Protein AF-A0A3P1UZC9-F1 (afdb_monomer)

Foldseek 3Di:
DVVVVVVVVVVVVVVVVVVVVVVVLCVQLCVDPVVVVVVVVVLVVVLVVLCCCCPVVVVDDPVVSVVVNVVSVVVVVVVVVVVVVSNVVSVVVVVVVVVVVVVVVVVVVVVVVVVVVVVVVVVD

Mean predicted aligned error: 12.52 Å

Solvent-accessible surface area (backbone atoms only — not comparable to full-atom values): 6771 Å² total; per-residue (Å²): 112,68,69,62,50,52,55,51,50,56,50,50,51,52,52,50,53,49,50,51,49,50,49,53,51,35,64,69,66,51,79,75,48,63,64,59,53,52,54,51,53,51,53,52,50,54,52,49,51,50,49,45,42,23,66,75,64,55,78,34,56,69,70,57,39,50,52,51,51,52,52,53,50,52,51,50,50,54,53,51,50,59,56,47,50,56,44,51,52,50,53,49,53,52,50,53,53,50,51,53,52,51,54,53,49,52,53,52,50,55,50,49,54,50,53,52,54,55,53,53,64,71,73,111

Organism: NCBI:txid285729

Radius of gyration: 28.27 Å; Cα contacts (8 Å, |Δi|>4): 27; chains: 1; bounding box: 60×33×86 Å

Structure (mmCIF, N/CA/C/O backbone):
data_AF-A0A3P1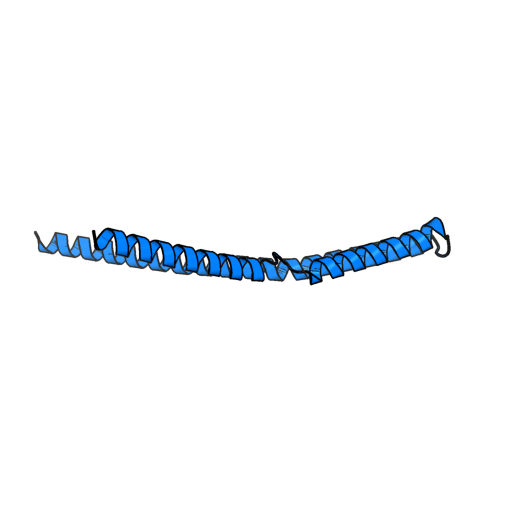UZC9-F1
#
_entry.id   AF-A0A3P1UZC9-F1
#
loop_
_atom_site.group_PDB
_atom_site.id
_atom_site.type_symbol
_atom_site.label_atom_id
_atom_site.label_alt_id
_atom_site.label_comp_id
_atom_site.label_asym_id
_atom_site.label_entity_id
_atom_site.label_seq_id
_atom_site.pdbx_PDB_ins_code
_atom_site.Cartn_x
_atom_site.Cartn_y
_atom_site.Cartn_z
_atom_site.occupancy
_atom_site.B_iso_or_equiv
_atom_site.auth_seq_id
_atom_site.auth_comp_id
_atom_site.auth_asym_id
_atom_site.auth_atom_id
_atom_site.pdbx_PDB_model_num
ATOM 1 N N . MET A 1 1 ? -34.807 -23.809 23.008 1.00 55.25 1 MET A N 1
ATOM 2 C CA . MET A 1 1 ? -34.599 -24.038 21.557 1.00 55.25 1 MET A CA 1
ATOM 3 C C . MET A 1 1 ? -34.616 -22.719 20.780 1.00 55.25 1 MET A C 1
ATOM 5 O O . MET A 1 1 ? -33.663 -22.470 20.061 1.00 55.25 1 MET A O 1
ATOM 9 N N . LEU A 1 2 ? -35.595 -21.833 21.018 1.00 59.75 2 LEU A N 1
ATOM 10 C CA . LEU A 1 2 ? -35.690 -20.482 20.427 1.00 59.75 2 LEU A CA 1
ATOM 11 C C . LEU A 1 2 ? -34.424 -19.614 20.591 1.00 59.75 2 LEU A C 1
ATOM 13 O O . LEU A 1 2 ? -33.897 -19.114 19.607 1.00 59.75 2 LEU A O 1
ATOM 17 N N . MET A 1 3 ? -33.858 -19.546 21.799 1.00 66.56 3 MET A N 1
ATOM 18 C CA . MET A 1 3 ? -32.664 -18.733 22.090 1.00 66.56 3 MET A CA 1
ATOM 19 C C . MET A 1 3 ? -31.399 -19.187 21.334 1.00 66.56 3 MET A C 1
ATOM 21 O O . MET A 1 3 ? -30.563 -18.368 20.975 1.00 66.56 3 MET A O 1
ATOM 25 N N . LYS A 1 4 ? -31.265 -20.492 21.037 1.00 68.88 4 LYS A N 1
ATOM 26 C CA . LYS A 1 4 ? -30.153 -21.013 20.219 1.00 68.88 4 LYS A CA 1
ATOM 27 C C . LYS A 1 4 ? -30.307 -20.646 18.746 1.00 68.88 4 LYS A C 1
ATOM 29 O O . LYS A 1 4 ? -29.296 -20.484 18.078 1.00 68.88 4 LYS A O 1
ATOM 34 N N . ASN A 1 5 ? -31.540 -20.546 18.253 1.00 75.56 5 ASN A N 1
ATOM 35 C CA . ASN A 1 5 ? -31.801 -20.174 16.866 1.00 75.56 5 ASN A CA 1
ATOM 36 C C . ASN A 1 5 ? -31.572 -18.675 16.653 1.00 75.56 5 ASN A C 1
ATOM 38 O O . ASN A 1 5 ? -30.879 -18.329 15.708 1.00 75.56 5 ASN A O 1
ATOM 42 N N . GLN A 1 6 ? -32.026 -17.825 17.582 1.00 75.44 6 GLN A N 1
ATOM 43 C CA . GLN A 1 6 ? -31.761 -16.380 17.544 1.00 75.44 6 GLN A CA 1
ATOM 44 C C . GLN A 1 6 ? -30.261 -16.068 17.585 1.00 75.44 6 GLN A C 1
ATOM 46 O O . GLN A 1 6 ? -29.767 -15.306 16.765 1.00 75.44 6 GLN A O 1
ATOM 51 N N . LEU A 1 7 ? -29.506 -16.741 18.460 1.00 75.25 7 LEU A N 1
ATOM 52 C CA . LEU A 1 7 ? -28.053 -16.562 18.538 1.00 75.25 7 LEU A CA 1
ATOM 53 C C . LEU A 1 7 ? -27.333 -16.998 17.248 1.00 75.25 7 LEU A C 1
ATOM 55 O O . LEU A 1 7 ? -26.286 -16.466 16.893 1.00 75.25 7 LEU A O 1
ATOM 59 N N . LYS A 1 8 ? -27.883 -17.997 16.550 1.00 77.06 8 LYS A N 1
ATOM 60 C CA . LYS A 1 8 ? -27.339 -18.492 15.281 1.00 77.06 8 LYS A CA 1
ATOM 61 C C . LYS A 1 8 ? -27.631 -17.533 14.129 1.00 77.06 8 LYS A C 1
ATOM 63 O O . LYS A 1 8 ? -26.818 -17.433 13.219 1.00 77.06 8 LYS A O 1
ATOM 68 N N . GLU A 1 9 ? -28.779 -16.869 14.182 1.00 81.88 9 GLU A N 1
ATOM 69 C CA . GLU A 1 9 ? -29.220 -15.863 13.218 1.00 81.88 9 GLU A CA 1
ATOM 70 C C . GLU A 1 9 ? -28.390 -14.580 13.364 1.00 81.88 9 GLU A C 1
ATOM 72 O O . GLU A 1 9 ? -27.744 -14.177 12.402 1.00 81.88 9 GLU A O 1
ATOM 77 N N . GLU A 1 10 ? -28.237 -14.065 14.591 1.00 70.50 10 GLU A N 1
ATOM 78 C CA . GLU A 1 10 ? -27.343 -12.935 14.898 1.00 70.50 10 GLU A CA 1
ATOM 79 C C . GLU A 1 10 ? -25.885 -13.213 14.500 1.00 70.50 10 GLU A C 1
ATOM 81 O O . GLU A 1 10 ? -25.197 -12.343 13.966 1.00 70.50 10 GLU A O 1
ATOM 86 N N . LEU A 1 11 ? -25.398 -14.441 14.720 1.00 76.19 11 LEU A N 1
ATOM 87 C CA . LEU A 1 11 ? -24.053 -14.834 14.301 1.00 76.19 11 LEU A CA 1
ATOM 88 C C . LEU A 1 11 ? -23.905 -14.827 12.773 1.00 76.19 11 LEU A C 1
ATOM 90 O 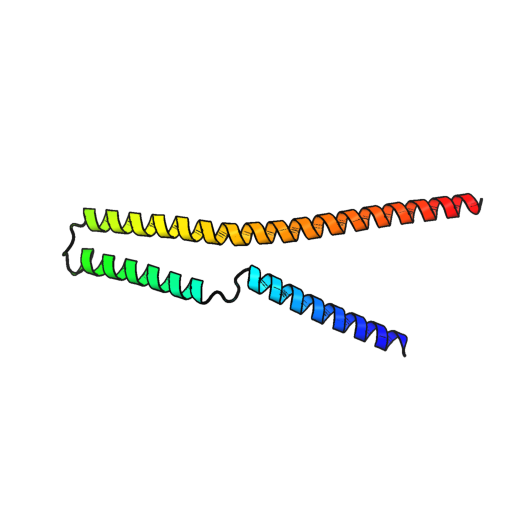O . LEU A 1 11 ? -22.858 -14.435 12.261 1.00 76.19 11 LEU A O 1
ATOM 94 N N . ASN A 1 12 ? -24.932 -15.266 12.045 1.00 82.31 12 ASN A N 1
ATOM 95 C CA . ASN A 1 12 ? -24.919 -15.283 10.585 1.00 82.31 12 ASN A CA 1
ATOM 96 C C . ASN A 1 12 ? -24.958 -13.865 10.007 1.00 82.31 12 ASN A C 1
ATOM 98 O O . ASN A 1 12 ? -24.208 -13.572 9.075 1.00 82.31 12 ASN A O 1
ATOM 102 N N . ASP A 1 13 ? -25.771 -12.987 10.589 1.00 80.38 13 ASP A N 1
ATOM 103 C CA . ASP A 1 13 ? -25.838 -11.578 10.203 1.00 80.38 13 ASP A CA 1
ATOM 104 C C . ASP A 1 13 ? -24.499 -10.878 10.455 1.00 80.38 13 ASP A C 1
ATOM 106 O O . ASP A 1 13 ? -23.979 -10.199 9.571 1.00 80.38 13 ASP A O 1
ATOM 110 N N . PHE A 1 14 ? -23.856 -11.151 11.594 1.00 73.44 14 PHE A N 1
ATOM 111 C CA . PHE A 1 14 ? -22.527 -10.622 11.899 1.00 73.44 14 PHE A CA 1
ATOM 112 C C . PHE A 1 14 ? -21.448 -11.120 10.925 1.00 73.44 14 PHE A C 1
ATOM 114 O O . PHE A 1 14 ? -20.563 -10.366 10.517 1.00 73.44 14 PHE A O 1
ATOM 121 N N . LEU A 1 15 ? -21.496 -12.398 10.534 1.00 74.25 15 LEU A N 1
ATOM 122 C CA . LEU A 1 15 ? -20.571 -12.955 9.544 1.00 74.25 15 LEU A CA 1
ATOM 123 C C . LEU A 1 15 ? -20.770 -12.324 8.164 1.00 74.25 15 LEU A C 1
ATOM 125 O O . LEU A 1 15 ? -19.787 -12.048 7.477 1.00 74.25 15 LEU A O 1
ATOM 129 N N . LYS A 1 16 ? -22.019 -12.056 7.780 1.00 80.31 16 LYS A N 1
ATOM 130 C CA . LYS A 1 16 ? -22.360 -11.410 6.514 1.00 80.31 16 LYS A CA 1
ATOM 131 C C . LYS A 1 16 ? -21.880 -9.960 6.478 1.00 80.31 16 LYS A C 1
ATOM 133 O O . LYS A 1 16 ? -21.190 -9.570 5.542 1.00 80.31 16 LYS A O 1
ATOM 138 N N . GLU A 1 17 ? -22.139 -9.206 7.541 1.00 71.75 17 GLU A N 1
ATOM 139 C CA . GLU A 1 17 ? -21.693 -7.819 7.687 1.00 71.75 17 GLU A CA 1
ATOM 140 C C . GLU A 1 17 ? -20.156 -7.723 7.709 1.00 71.75 17 GLU A C 1
ATOM 142 O O . GLU A 1 17 ? -19.557 -6.828 7.110 1.00 71.75 17 GLU A O 1
ATOM 147 N N . LYS A 1 18 ? -19.481 -8.706 8.319 1.00 73.00 18 LYS A N 1
ATOM 148 C CA . LYS A 1 18 ? -18.018 -8.828 8.284 1.00 73.00 18 LYS A CA 1
ATOM 149 C C . LYS A 1 18 ? -17.485 -9.104 6.877 1.00 73.00 18 LYS A C 1
ATOM 151 O O . LYS A 1 18 ? -16.449 -8.546 6.514 1.00 73.00 18 LYS A O 1
ATOM 156 N N . GLU A 1 19 ? -18.133 -9.970 6.102 1.00 72.12 19 GLU A N 1
ATOM 157 C CA . GLU A 1 19 ? -17.714 -10.270 4.728 1.00 72.12 19 GLU A CA 1
ATOM 158 C C . GLU A 1 19 ? -17.924 -9.051 3.816 1.00 72.12 19 GLU A C 1
ATOM 160 O O . GLU A 1 19 ? -17.032 -8.710 3.042 1.00 72.12 19 GLU A O 1
ATOM 165 N N . GLU A 1 20 ? -19.031 -8.322 3.983 1.00 74.50 20 GLU A N 1
ATOM 166 C CA . GLU A 1 20 ? -19.300 -7.062 3.278 1.00 74.50 20 GLU A CA 1
ATOM 167 C C . GLU A 1 20 ? -18.265 -5.987 3.635 1.00 74.50 20 GLU A C 1
ATOM 169 O O . GLU A 1 20 ? -17.673 -5.367 2.746 1.00 74.50 20 GLU A O 1
ATOM 174 N N . LEU A 1 21 ? -17.952 -5.821 4.925 1.00 66.50 21 LEU A N 1
ATOM 175 C CA . LEU A 1 21 ? -16.875 -4.940 5.379 1.00 66.50 21 LEU A CA 1
ATOM 176 C C . LEU A 1 21 ? -15.530 -5.357 4.787 1.00 66.50 21 LEU A C 1
ATOM 178 O O . LEU A 1 21 ? -14.782 -4.508 4.311 1.00 66.50 21 LEU A O 1
ATOM 182 N N . ARG A 1 22 ? -15.215 -6.654 4.757 1.00 67.69 22 ARG A N 1
ATOM 183 C CA . ARG A 1 22 ? -13.986 -7.174 4.149 1.00 67.69 22 ARG A CA 1
ATOM 184 C C . ARG A 1 22 ? -13.933 -6.906 2.648 1.00 67.69 22 ARG A C 1
ATOM 186 O O . ARG A 1 22 ? -12.859 -6.593 2.140 1.00 67.69 22 ARG A O 1
ATOM 193 N N . GLU A 1 23 ? -15.048 -7.012 1.937 1.00 69.25 23 GLU A N 1
ATOM 194 C CA . GLU A 1 23 ? -15.115 -6.753 0.500 1.00 69.25 23 GLU A CA 1
ATOM 195 C C . GLU A 1 23 ? -14.965 -5.258 0.193 1.00 69.25 23 GLU A C 1
ATOM 197 O O . GLU A 1 23 ? -14.212 -4.886 -0.707 1.00 69.25 23 GLU A O 1
ATOM 202 N N . VAL A 1 24 ? -15.601 -4.387 0.980 1.00 66.56 24 VAL A N 1
ATOM 203 C CA . VAL A 1 24 ? -15.427 -2.928 0.901 1.00 66.56 24 VAL A CA 1
ATOM 204 C C . VAL A 1 24 ? -13.980 -2.546 1.222 1.00 66.56 24 VAL A C 1
ATOM 206 O O . VAL A 1 24 ? -13.348 -1.820 0.454 1.00 66.56 24 VAL A O 1
ATOM 209 N N . ILE A 1 25 ? -13.403 -3.112 2.285 1.00 61.94 25 ILE A N 1
ATOM 210 C CA . ILE A 1 25 ? -11.992 -2.932 2.654 1.00 61.94 25 ILE A CA 1
ATOM 211 C C . ILE A 1 25 ? -11.064 -3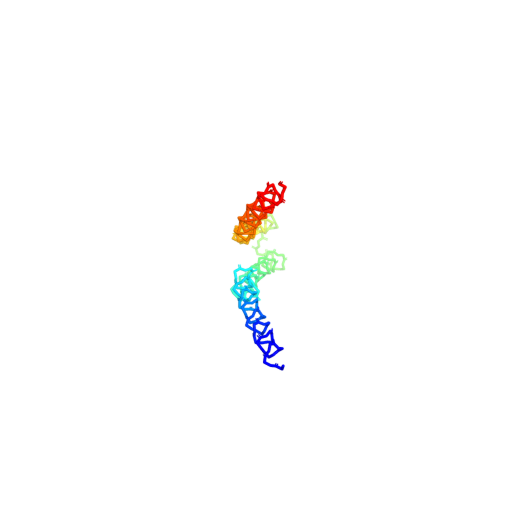.468 1.559 1.00 61.94 25 ILE A C 1
ATOM 213 O O . ILE A 1 25 ? -10.070 -2.829 1.231 1.00 61.94 25 ILE A O 1
ATOM 217 N N . GLY A 1 26 ? -11.393 -4.599 0.938 1.00 60.34 26 GLY A N 1
ATOM 218 C CA . GLY A 1 26 ? -10.637 -5.192 -0.165 1.00 60.34 26 GLY A CA 1
ATOM 219 C C . GLY A 1 26 ? -10.718 -4.384 -1.463 1.00 60.34 26 GLY A C 1
ATOM 220 O O . GLY A 1 26 ? -9.730 -4.306 -2.198 1.00 60.34 26 GLY A O 1
ATOM 221 N N . LYS A 1 27 ? -11.859 -3.739 -1.736 1.00 63.12 27 LYS A N 1
ATOM 222 C CA . LYS A 1 27 ? -12.049 -2.810 -2.862 1.00 63.12 27 LYS A CA 1
ATOM 223 C C . LYS A 1 27 ? -11.246 -1.528 -2.666 1.00 63.12 27 LYS A C 1
ATOM 225 O O . LYS A 1 27 ? -10.613 -1.070 -3.614 1.00 63.12 27 LYS A O 1
ATOM 230 N N . ILE A 1 28 ? -11.200 -0.995 -1.445 1.00 61.50 28 ILE A N 1
ATOM 231 C CA . ILE A 1 28 ? -10.413 0.206 -1.133 1.00 61.50 28 ILE A CA 1
ATOM 232 C C . ILE A 1 28 ? -8.910 -0.126 -1.020 1.00 61.50 28 ILE A C 1
ATOM 234 O O . ILE A 1 28 ? -8.067 0.658 -1.451 1.00 61.50 28 ILE A O 1
ATOM 238 N N . GLY A 1 29 ? -8.568 -1.327 -0.542 1.00 55.66 29 GLY A N 1
ATOM 239 C CA . GLY A 1 29 ? -7.206 -1.868 -0.458 1.00 55.66 29 GLY A CA 1
ATOM 240 C C . GLY A 1 29 ? -6.632 -2.419 -1.772 1.00 55.66 29 GLY A C 1
ATOM 241 O O . GLY A 1 29 ? -5.473 -2.822 -1.804 1.00 55.66 29 GLY A O 1
ATOM 242 N N . GLY A 1 30 ? -7.399 -2.425 -2.870 1.00 58.94 30 GLY A N 1
ATOM 243 C CA . GLY A 1 30 ? -6.871 -2.661 -4.219 1.00 58.94 30 GLY A CA 1
ATOM 244 C C . GLY A 1 30 ? -6.817 -4.116 -4.709 1.00 58.94 30 GLY A C 1
ATOM 245 O O . GLY A 1 30 ? -6.086 -4.393 -5.660 1.00 58.94 30 GLY A O 1
ATOM 246 N N . ASN A 1 31 ? -7.604 -5.043 -4.147 1.00 53.06 31 ASN A N 1
ATOM 247 C CA . ASN A 1 31 ? -7.523 -6.481 -4.473 1.00 53.06 31 ASN A CA 1
ATOM 248 C C . ASN A 1 31 ? -7.987 -6.873 -5.902 1.00 53.06 31 ASN A C 1
ATOM 250 O O . ASN A 1 31 ? -7.908 -8.035 -6.287 1.00 53.06 31 ASN A O 1
ATOM 254 N N . ASN A 1 32 ? -8.448 -5.940 -6.739 1.00 54.34 32 ASN A N 1
ATOM 255 C CA . ASN A 1 32 ? -8.702 -6.236 -8.156 1.00 54.34 32 ASN A CA 1
ATOM 256 C C . ASN A 1 32 ? -8.558 -5.009 -9.060 1.00 54.34 32 ASN A C 1
ATOM 258 O O . ASN A 1 32 ? -9.401 -4.737 -9.918 1.00 54.34 32 ASN A O 1
ATOM 262 N N . ASN A 1 33 ? -7.494 -4.226 -8.874 1.00 62.59 33 ASN A N 1
ATOM 263 C CA . ASN A 1 33 ? -7.272 -3.111 -9.779 1.00 62.59 33 ASN A CA 1
ATOM 264 C C . ASN A 1 33 ? -6.677 -3.602 -11.112 1.00 62.59 33 ASN A C 1
ATOM 266 O O . ASN A 1 33 ? -5.467 -3.567 -11.336 1.00 62.59 33 ASN A O 1
ATOM 270 N N . SER A 1 34 ? -7.543 -4.052 -12.022 1.00 62.50 34 SER A N 1
ATOM 271 C CA . SER A 1 34 ? -7.166 -4.385 -13.402 1.00 62.50 34 SER A CA 1
ATOM 272 C C . SER A 1 34 ? -6.473 -3.214 -14.115 1.00 62.50 34 SER A C 1
ATOM 274 O O . SER A 1 34 ? -5.617 -3.441 -14.969 1.00 62.50 34 SER A O 1
ATOM 276 N N . GLN A 1 35 ? -6.739 -1.965 -13.705 1.00 66.44 35 GLN A N 1
ATOM 277 C CA . GLN A 1 35 ? -6.016 -0.795 -14.212 1.00 66.44 35 GLN A CA 1
ATOM 278 C C . GLN A 1 35 ? -4.559 -0.779 -13.732 1.00 66.44 35 GLN A C 1
ATOM 280 O O . GLN A 1 35 ? -3.668 -0.441 -14.503 1.00 66.44 35 GLN A O 1
ATOM 285 N N . ALA A 1 36 ? -4.276 -1.208 -12.496 1.00 72.88 36 ALA A N 1
A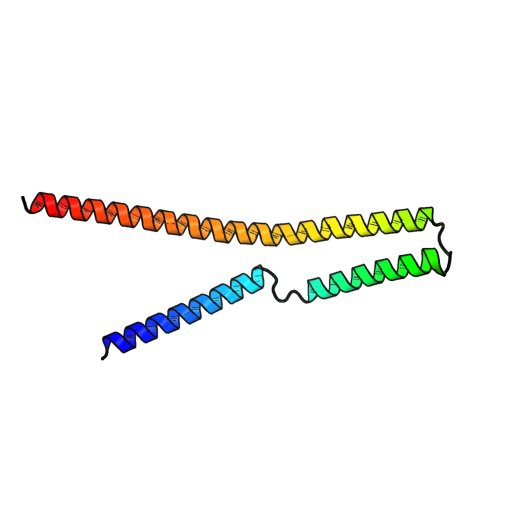TOM 286 C CA . ALA A 1 36 ? -2.903 -1.325 -12.003 1.00 72.88 36 ALA A CA 1
ATOM 287 C C . ALA A 1 36 ? -2.105 -2.385 -12.780 1.00 72.88 36 ALA A C 1
ATOM 289 O O . ALA A 1 36 ? -0.937 -2.155 -13.102 1.00 72.88 36 ALA A O 1
ATOM 290 N N . LYS A 1 37 ? -2.740 -3.511 -13.144 1.00 76.19 37 LYS A N 1
ATOM 291 C CA . LYS A 1 37 ? -2.134 -4.516 -14.036 1.00 76.19 37 LYS A CA 1
ATOM 292 C C . LYS A 1 37 ? -1.864 -3.942 -15.430 1.00 76.19 37 LYS A C 1
ATOM 294 O O . LYS A 1 37 ? -0.731 -4.032 -15.887 1.00 76.19 37 LYS A O 1
ATOM 299 N N . LEU A 1 38 ? -2.848 -3.286 -16.054 1.00 80.94 38 LEU A N 1
ATOM 300 C CA . LEU A 1 38 ? -2.692 -2.633 -17.364 1.00 80.94 38 LEU A CA 1
ATOM 301 C C . LEU A 1 38 ? -1.545 -1.615 -17.379 1.00 80.94 38 LEU A C 1
ATOM 303 O O . LEU A 1 38 ? -0.689 -1.661 -18.259 1.00 80.94 38 LEU A O 1
ATOM 307 N N . ILE A 1 39 ? -1.489 -0.734 -16.379 1.00 81.75 39 ILE A N 1
ATOM 308 C CA . ILE A 1 39 ? -0.444 0.291 -16.267 1.00 81.75 39 ILE A CA 1
ATOM 309 C C . ILE A 1 39 ? 0.926 -0.361 -16.057 1.00 81.75 39 ILE A C 1
ATOM 311 O O . ILE A 1 39 ? 1.907 0.047 -16.675 1.00 81.75 39 ILE A O 1
ATOM 315 N N . THR A 1 40 ? 1.001 -1.417 -15.242 1.00 83.25 40 THR A N 1
ATOM 316 C CA . THR A 1 40 ? 2.251 -2.160 -15.034 1.00 83.25 40 THR A CA 1
ATOM 317 C C . THR A 1 40 ? 2.741 -2.793 -16.335 1.00 83.25 40 THR A C 1
ATOM 319 O O . THR A 1 40 ? 3.915 -2.637 -16.673 1.00 83.25 40 THR A O 1
ATOM 322 N N . THR A 1 41 ? 1.855 -3.446 -17.091 1.00 86.38 41 THR A N 1
ATOM 323 C CA . THR A 1 41 ? 2.180 -4.037 -18.396 1.00 86.38 41 THR A CA 1
ATOM 324 C C . THR A 1 41 ? 2.638 -2.976 -19.396 1.00 86.38 41 THR A C 1
ATOM 326 O O . THR A 1 41 ? 3.628 -3.190 -20.092 1.00 86.38 41 THR A O 1
ATOM 329 N N . LEU A 1 42 ? 1.986 -1.810 -19.424 1.00 88.56 42 LEU A N 1
ATOM 330 C CA . LEU A 1 42 ? 2.367 -0.696 -20.292 1.00 88.56 42 LEU A CA 1
ATOM 331 C C . LEU A 1 42 ? 3.782 -0.182 -19.979 1.00 88.56 42 LEU A C 1
ATOM 333 O O . LEU A 1 42 ? 4.598 -0.039 -20.887 1.00 88.56 42 LEU A O 1
ATOM 337 N N . PHE A 1 43 ? 4.111 0.021 -18.698 1.00 86.88 43 PHE A N 1
ATOM 338 C CA . PHE A 1 43 ? 5.460 0.420 -18.282 1.00 86.88 43 PHE A CA 1
ATOM 339 C C . PHE A 1 43 ? 6.522 -0.604 -18.685 1.00 86.88 43 PHE A C 1
ATOM 341 O O . PHE A 1 43 ? 7.590 -0.224 -19.159 1.00 86.88 43 PHE A O 1
ATOM 348 N N . VAL A 1 44 ? 6.241 -1.897 -18.498 1.00 88.44 44 VAL A N 1
ATOM 349 C CA . VAL A 1 44 ? 7.161 -2.969 -18.908 1.00 88.44 44 VAL A CA 1
ATOM 350 C C . VAL A 1 44 ? 7.365 -2.953 -20.423 1.00 88.44 44 VAL A C 1
ATOM 352 O O . VAL A 1 44 ? 8.503 -3.045 -20.877 1.00 88.44 44 VAL A O 1
ATOM 355 N N . GLY A 1 45 ? 6.294 -2.758 -21.198 1.00 91.94 45 GLY A N 1
ATOM 356 C CA . GLY A 1 45 ? 6.362 -2.621 -22.653 1.00 91.94 45 GLY A CA 1
ATOM 357 C C . GLY A 1 45 ? 7.243 -1.452 -23.097 1.00 91.94 45 GLY A C 1
ATOM 358 O O . GLY A 1 45 ? 8.132 -1.641 -23.921 1.00 91.94 45 GLY A O 1
ATOM 359 N N . ILE A 1 46 ? 7.062 -0.265 -22.508 1.00 89.50 46 ILE A N 1
ATOM 360 C CA . ILE A 1 46 ? 7.871 0.926 -22.825 1.00 89.50 46 ILE A CA 1
ATOM 361 C C . ILE A 1 46 ? 9.355 0.685 -22.525 1.00 89.50 46 ILE A C 1
ATOM 363 O O . ILE A 1 46 ? 10.207 0.987 -23.359 1.00 89.50 46 ILE A O 1
ATOM 367 N N . VAL A 1 47 ? 9.672 0.105 -21.363 1.00 88.31 47 VAL A N 1
ATOM 368 C CA . VAL A 1 47 ? 11.059 -0.222 -20.994 1.00 88.31 47 VAL A CA 1
ATOM 369 C C . VAL A 1 47 ? 11.669 -1.207 -21.992 1.00 88.31 47 VAL A C 1
ATOM 371 O O . VAL A 1 47 ? 12.790 -0.989 -22.444 1.00 88.31 47 VAL A O 1
ATOM 374 N N . LEU A 1 48 ? 10.927 -2.247 -22.388 1.00 90.00 48 LEU A N 1
ATOM 375 C CA . LEU A 1 48 ? 11.367 -3.212 -23.399 1.00 90.00 48 LEU A CA 1
ATOM 376 C C . LEU A 1 48 ? 11.648 -2.547 -24.749 1.00 90.00 48 LEU A C 1
ATOM 378 O O . LEU A 1 48 ? 12.695 -2.799 -25.338 1.00 90.00 48 LEU A O 1
ATOM 382 N N . VAL A 1 49 ? 10.755 -1.673 -25.220 1.00 88.69 49 VAL A N 1
ATOM 383 C CA . VAL A 1 49 ? 10.936 -0.959 -26.492 1.00 88.69 49 VAL A CA 1
ATOM 384 C C . VAL A 1 49 ? 12.198 -0.101 -26.462 1.00 88.69 49 VAL A C 1
ATOM 386 O O . VAL A 1 49 ? 12.996 -0.184 -27.391 1.00 88.69 49 VAL A O 1
ATOM 389 N N . ILE A 1 50 ? 12.419 0.674 -2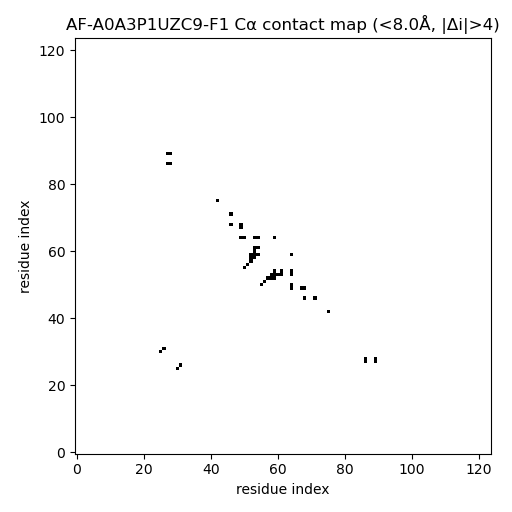5.394 1.00 86.19 50 ILE A N 1
ATOM 390 C CA . ILE A 1 50 ? 13.622 1.512 -25.234 1.00 86.19 50 ILE A CA 1
ATOM 391 C C . ILE A 1 50 ? 14.889 0.651 -25.196 1.00 86.19 50 ILE A C 1
ATOM 393 O O . ILE A 1 50 ? 15.907 1.006 -25.786 1.00 86.19 50 ILE A O 1
ATOM 397 N N . PHE A 1 51 ? 14.835 -0.499 -24.524 1.00 85.81 51 PHE A N 1
ATOM 398 C CA . PHE A 1 51 ? 15.979 -1.396 -24.409 1.00 85.81 51 PHE A CA 1
ATOM 399 C C . PHE A 1 51 ? 16.343 -2.032 -25.759 1.00 85.81 51 PHE A C 1
ATOM 401 O O . PHE A 1 51 ? 17.513 -2.052 -26.143 1.00 85.81 51 PHE A O 1
ATOM 408 N N . VAL A 1 52 ? 15.346 -2.499 -26.518 1.00 87.38 52 VAL A N 1
ATOM 409 C CA . VAL A 1 52 ? 15.542 -3.090 -27.851 1.00 87.38 52 VAL A CA 1
ATOM 410 C C . VAL A 1 52 ? 16.042 -2.040 -28.849 1.00 87.38 52 VAL A C 1
ATOM 412 O O . VAL A 1 52 ? 17.010 -2.296 -29.567 1.00 87.38 52 VAL A O 1
ATOM 415 N N . THR A 1 53 ? 15.446 -0.845 -28.884 1.00 85.44 53 THR A N 1
ATOM 416 C CA . THR A 1 53 ? 15.870 0.222 -29.811 1.00 85.44 53 THR A CA 1
ATOM 417 C C . THR A 1 53 ? 17.245 0.788 -29.467 1.00 85.44 53 THR A C 1
ATOM 419 O O . THR A 1 53 ? 18.056 1.035 -30.362 1.00 85.44 53 THR A O 1
ATOM 422 N N . GLY A 1 54 ? 17.546 0.937 -28.177 1.00 82.31 54 GLY A N 1
ATOM 423 C CA . GLY A 1 54 ? 18.819 1.473 -27.711 1.00 82.31 54 GLY A CA 1
ATOM 424 C C . GLY A 1 54 ? 19.988 0.499 -27.834 1.00 82.31 54 GLY A C 1
ATOM 425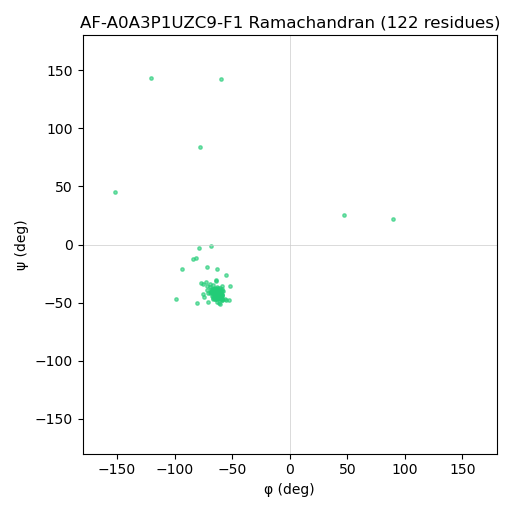 O O . GLY A 1 54 ? 21.055 0.885 -28.302 1.00 82.31 54 GLY A O 1
ATOM 426 N N . ILE A 1 55 ? 19.810 -0.765 -27.437 1.00 77.62 55 ILE A N 1
ATOM 427 C CA . ILE A 1 55 ? 20.925 -1.721 -27.313 1.00 77.62 55 ILE A CA 1
ATOM 428 C C . ILE A 1 55 ? 21.032 -2.637 -28.530 1.00 77.62 55 ILE A C 1
ATOM 430 O O . ILE A 1 55 ? 22.129 -2.822 -29.055 1.00 77.62 55 ILE A O 1
ATOM 434 N N . ILE A 1 56 ? 19.912 -3.207 -28.987 1.00 77.88 56 ILE A N 1
ATOM 435 C CA . ILE A 1 56 ? 19.914 -4.194 -30.079 1.00 77.88 56 ILE A CA 1
ATOM 436 C C . ILE A 1 56 ? 20.004 -3.483 -31.427 1.00 77.88 56 ILE A C 1
ATOM 438 O O . ILE A 1 56 ? 20.865 -3.806 -32.241 1.00 77.88 56 ILE A O 1
ATOM 442 N N . LEU A 1 57 ? 19.146 -2.484 -31.649 1.00 80.56 57 LEU A N 1
ATOM 443 C CA . LEU A 1 57 ? 19.114 -1.734 -32.907 1.00 80.56 57 LEU A CA 1
ATOM 444 C C . LEU A 1 57 ? 20.192 -0.640 -32.980 1.00 80.56 57 LEU A C 1
ATOM 446 O O . LEU A 1 57 ? 20.403 -0.086 -34.056 1.00 80.56 57 LEU A O 1
ATOM 450 N N . LYS A 1 58 ? 20.866 -0.326 -31.858 1.00 79.50 58 LYS A N 1
ATOM 451 C CA . LYS A 1 58 ? 21.875 0.749 -31.723 1.00 79.50 58 LYS A CA 1
ATOM 452 C C . LYS A 1 58 ? 21.432 2.093 -32.325 1.00 79.50 58 LYS A C 1
ATOM 454 O O . LYS A 1 58 ? 22.266 2.909 -32.707 1.00 79.50 58 LYS A O 1
ATOM 459 N N . GLN A 1 59 ? 20.121 2.336 -32.410 1.00 79.12 59 GLN A N 1
ATOM 460 C CA . GLN A 1 59 ? 19.563 3.565 -32.985 1.00 79.12 59 GLN A CA 1
ATOM 461 C C . GLN A 1 59 ? 19.778 4.773 -32.069 1.00 79.12 59 GLN A C 1
ATOM 463 O O . GLN A 1 59 ? 19.709 5.914 -32.519 1.00 79.12 59 GLN A O 1
ATOM 468 N N . LEU A 1 60 ? 20.047 4.525 -30.786 1.00 76.62 60 LEU A N 1
ATOM 469 C CA . LEU A 1 60 ? 20.312 5.539 -29.777 1.00 76.62 60 LEU A CA 1
ATOM 470 C C . LEU A 1 60 ? 21.702 5.325 -29.182 1.00 76.62 60 LEU A C 1
ATOM 472 O O . LEU A 1 60 ? 22.130 4.194 -28.950 1.00 76.62 60 LEU A O 1
ATOM 476 N N . SER A 1 61 ? 22.394 6.425 -28.879 1.00 85.69 61 SER A N 1
ATOM 477 C CA . SER A 1 61 ? 23.648 6.362 -28.128 1.00 85.69 61 SER A CA 1
ATOM 478 C C . SER A 1 61 ? 23.406 5.713 -26.754 1.00 85.69 61 SER A C 1
ATOM 480 O O . SER A 1 61 ? 22.377 5.992 -26.124 1.00 85.69 61 SER A O 1
ATOM 482 N N . PRO A 1 62 ? 24.339 4.888 -26.240 1.00 81.81 62 PRO A N 1
ATOM 483 C CA . PRO A 1 62 ? 24.213 4.269 -24.921 1.00 81.81 62 PRO A CA 1
ATOM 484 C C . PRO A 1 62 ? 23.917 5.275 -23.801 1.00 81.81 62 PRO A C 1
ATOM 486 O O . PRO A 1 62 ? 23.122 4.985 -22.910 1.00 81.81 62 PRO A O 1
ATOM 489 N N .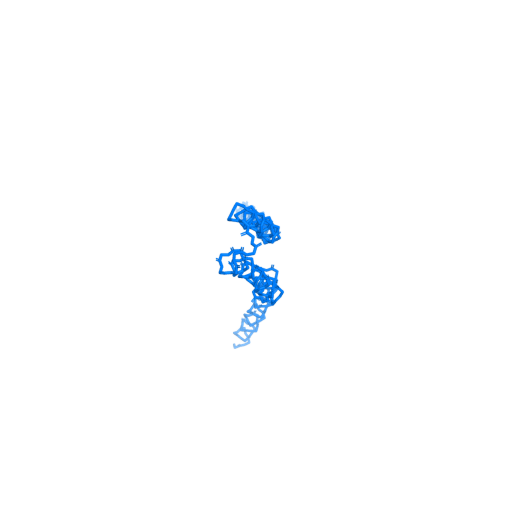 ALA A 1 63 ? 24.490 6.481 -23.880 1.00 87.06 63 ALA A N 1
ATOM 490 C CA . ALA A 1 63 ? 24.252 7.546 -22.907 1.00 87.06 63 ALA A CA 1
ATOM 491 C C . ALA A 1 63 ? 22.795 8.042 -22.929 1.00 87.06 63 ALA A C 1
ATOM 493 O O . ALA A 1 63 ? 22.177 8.215 -21.880 1.00 87.06 63 ALA A O 1
ATOM 494 N N . THR A 1 64 ? 22.221 8.227 -24.120 1.00 85.75 64 THR A N 1
ATOM 495 C CA . THR A 1 64 ? 20.830 8.671 -24.292 1.00 85.75 64 THR A CA 1
ATOM 496 C C . THR A 1 64 ? 19.849 7.593 -23.836 1.00 85.75 64 THR A C 1
ATOM 498 O O . THR A 1 64 ? 18.879 7.894 -23.145 1.00 85.75 64 THR A O 1
ATOM 501 N N . THR A 1 65 ? 20.135 6.327 -24.155 1.00 86.12 65 THR A N 1
ATOM 502 C CA . THR A 1 65 ? 19.359 5.169 -23.686 1.00 86.12 65 THR A CA 1
ATOM 503 C C . THR A 1 65 ? 19.355 5.090 -22.160 1.00 86.12 65 THR A C 1
ATOM 505 O O . THR A 1 65 ? 18.297 4.914 -21.559 1.00 86.12 65 THR A O 1
ATOM 508 N N . LEU A 1 66 ? 20.514 5.282 -21.519 1.00 86.88 66 LEU A N 1
ATOM 509 C CA . LEU A 1 66 ? 20.634 5.291 -20.060 1.00 86.88 66 LEU A CA 1
ATOM 510 C C . LEU A 1 66 ? 19.812 6.426 -19.427 1.00 86.88 66 LEU A C 1
ATOM 512 O O . LEU A 1 66 ? 19.086 6.192 -18.463 1.00 86.88 66 LEU A O 1
ATOM 516 N N . LEU A 1 67 ? 19.878 7.634 -19.997 1.00 90.06 67 LEU A N 1
ATOM 517 C CA . LEU A 1 67 ? 19.112 8.790 -19.522 1.00 90.06 67 LEU A CA 1
ATOM 518 C C . LEU A 1 67 ? 17.597 8.533 -19.590 1.00 90.06 67 LEU A C 1
ATOM 520 O O . LEU A 1 67 ? 16.881 8.787 -18.622 1.00 90.06 67 LEU A O 1
ATOM 524 N N . LEU A 1 68 ? 17.116 7.977 -20.708 1.00 87.12 68 LEU A N 1
ATOM 525 C CA . LEU A 1 68 ? 15.712 7.597 -20.890 1.00 87.12 68 LEU A CA 1
ATOM 526 C C . LEU A 1 68 ? 15.279 6.512 -19.902 1.00 87.12 68 LEU A C 1
ATOM 528 O O . LEU A 1 68 ? 14.184 6.587 -19.344 1.00 87.12 68 LEU A O 1
ATOM 532 N N . LEU A 1 69 ? 16.141 5.527 -19.649 1.00 87.25 69 LEU A N 1
ATOM 533 C CA . LEU A 1 69 ? 15.852 4.457 -18.701 1.00 87.25 69 LEU A CA 1
ATOM 534 C C . LEU A 1 69 ? 15.673 5.010 -17.282 1.00 87.25 69 LEU A C 1
ATOM 536 O O . LEU A 1 69 ? 14.695 4.682 -16.613 1.00 87.25 69 LEU A O 1
ATOM 540 N N . ILE A 1 70 ? 16.582 5.889 -16.848 1.00 90.94 70 ILE A N 1
ATOM 541 C CA . ILE A 1 70 ? 16.525 6.548 -15.535 1.00 90.94 70 ILE A CA 1
ATOM 542 C C . ILE A 1 70 ? 15.267 7.417 -15.420 1.00 90.94 70 ILE A C 1
ATOM 544 O O . ILE A 1 70 ? 14.596 7.384 -14.388 1.00 90.94 70 ILE A O 1
ATOM 548 N N . LEU A 1 71 ? 14.912 8.153 -16.478 1.00 90.94 71 LEU A N 1
ATOM 549 C CA . LEU A 1 71 ? 13.709 8.986 -16.518 1.00 90.94 71 LEU A CA 1
ATOM 550 C C . LEU A 1 71 ? 12.422 8.159 -16.363 1.00 90.94 71 LEU A C 1
ATOM 552 O O . LEU A 1 71 ? 11.543 8.507 -15.577 1.00 90.94 71 LEU A O 1
ATOM 556 N N . ILE A 1 72 ? 12.304 7.041 -17.082 1.00 89.56 72 ILE A N 1
ATOM 557 C CA . ILE A 1 72 ? 11.137 6.155 -16.967 1.00 89.56 72 ILE A CA 1
ATOM 558 C C . ILE A 1 72 ? 11.081 5.501 -15.583 1.00 89.56 72 ILE A C 1
ATOM 560 O O . ILE A 1 72 ? 10.000 5.361 -15.002 1.00 89.56 72 ILE A O 1
ATOM 564 N N . LEU A 1 73 ? 12.237 5.124 -15.031 1.00 89.06 73 LEU A N 1
ATOM 565 C CA . LEU A 1 73 ? 12.321 4.518 -13.708 1.00 89.06 73 LEU A CA 1
ATOM 566 C C . LEU A 1 73 ? 11.880 5.496 -12.609 1.00 89.06 73 LEU A C 1
ATOM 568 O O . LEU A 1 73 ? 11.090 5.120 -11.743 1.00 89.06 73 LEU A O 1
ATOM 572 N N . SER A 1 74 ? 12.328 6.755 -12.663 1.00 92.31 74 SER A N 1
ATOM 573 C CA . SER A 1 74 ? 11.934 7.781 -11.690 1.00 92.31 74 SER A CA 1
ATOM 574 C C . SER A 1 74 ? 10.437 8.078 -11.764 1.00 92.31 74 SER A C 1
ATOM 576 O O . SER A 1 74 ? 9.761 8.107 -10.734 1.00 92.31 74 SER A O 1
ATOM 578 N N . PHE A 1 75 ? 9.885 8.177 -12.976 1.00 90.94 75 PHE A N 1
ATOM 579 C CA . PHE A 1 75 ? 8.449 8.345 -13.176 1.00 90.94 75 PHE A CA 1
ATOM 580 C C . PHE A 1 75 ? 7.644 7.173 -12.587 1.00 90.94 75 PHE A C 1
ATOM 582 O O . PHE A 1 75 ? 6.636 7.388 -11.910 1.00 90.94 75 PHE A O 1
ATOM 589 N N . LYS A 1 76 ? 8.120 5.928 -12.747 1.00 87.25 76 LYS A N 1
ATOM 590 C CA . LYS A 1 76 ? 7.490 4.742 -12.144 1.00 87.25 76 LYS A CA 1
ATOM 591 C C . LYS A 1 76 ? 7.503 4.778 -10.613 1.00 87.25 76 LYS A C 1
ATOM 593 O O . LYS A 1 76 ? 6.513 4.388 -9.996 1.00 87.25 76 LYS A O 1
ATOM 598 N N . ILE A 1 77 ? 8.589 5.251 -10.002 1.00 87.69 77 ILE A N 1
ATOM 599 C CA . ILE A 1 77 ? 8.688 5.390 -8.541 1.00 87.69 77 ILE A CA 1
ATOM 600 C C . ILE A 1 77 ? 7.681 6.428 -8.032 1.00 87.69 77 ILE A C 1
ATOM 602 O O . ILE A 1 77 ? 6.952 6.146 -7.082 1.00 87.69 77 ILE A O 1
ATOM 606 N N . ILE A 1 78 ? 7.578 7.590 -8.688 1.00 88.19 78 ILE A N 1
ATOM 607 C CA . ILE A 1 78 ? 6.597 8.632 -8.333 1.00 88.19 78 ILE A CA 1
ATOM 608 C C . ILE A 1 78 ? 5.171 8.082 -8.439 1.00 88.19 78 ILE A C 1
ATOM 610 O O . ILE A 1 78 ? 4.367 8.252 -7.522 1.00 88.19 78 ILE A O 1
ATOM 614 N N . TRP A 1 79 ? 4.869 7.373 -9.529 1.00 84.12 79 TRP A N 1
ATOM 615 C CA . TRP A 1 79 ? 3.569 6.739 -9.726 1.00 84.12 79 TRP A CA 1
ATOM 616 C C . TRP A 1 79 ? 3.242 5.735 -8.616 1.00 84.12 79 TRP A C 1
ATOM 618 O O . TRP A 1 79 ? 2.155 5.760 -8.036 1.00 84.12 79 TRP A O 1
ATOM 628 N N . MET A 1 80 ? 4.196 4.861 -8.285 1.00 81.00 80 MET A N 1
ATOM 629 C CA . MET A 1 80 ? 4.042 3.892 -7.202 1.00 81.00 80 MET A CA 1
ATOM 630 C C . MET A 1 80 ? 3.776 4.600 -5.869 1.00 81.00 80 MET A C 1
ATOM 632 O O . MET A 1 80 ? 2.855 4.218 -5.152 1.00 81.00 80 MET A O 1
ATOM 636 N N . GLN A 1 81 ? 4.512 5.674 -5.577 1.00 77.56 81 GLN A N 1
ATOM 637 C CA . GLN A 1 81 ? 4.334 6.458 -4.360 1.00 77.56 81 GLN A CA 1
ATOM 638 C C . GLN A 1 81 ? 2.926 7.057 -4.267 1.00 77.56 81 GLN A C 1
ATOM 640 O O . GLN A 1 81 ? 2.287 6.945 -3.223 1.00 77.56 81 GLN A O 1
ATOM 645 N N . GLN A 1 82 ? 2.398 7.629 -5.353 1.00 78.31 82 GLN A N 1
ATOM 646 C CA . GLN A 1 82 ? 1.036 8.179 -5.385 1.00 78.31 82 GLN A CA 1
ATOM 647 C C . GLN A 1 82 ? -0.037 7.121 -5.101 1.00 78.31 82 GLN A C 1
ATOM 649 O O . GLN A 1 82 ? -1.025 7.402 -4.421 1.00 78.31 82 GLN A O 1
ATOM 654 N N . GLN A 1 83 ? 0.151 5.896 -5.591 1.00 74.75 83 GLN A N 1
ATOM 655 C CA . GLN A 1 83 ? -0.776 4.798 -5.321 1.00 74.75 83 GLN A CA 1
ATOM 656 C C . GLN A 1 83 ? -0.673 4.321 -3.867 1.00 74.75 83 GLN A C 1
ATOM 658 O O . GLN A 1 83 ? -1.698 4.092 -3.223 1.00 74.75 83 GLN A O 1
ATOM 663 N N . THR A 1 84 ? 0.540 4.261 -3.316 1.00 73.50 84 THR A N 1
ATOM 664 C CA . THR A 1 84 ? 0.780 3.924 -1.907 1.00 73.50 84 THR A CA 1
ATOM 665 C C . THR A 1 84 ? 0.119 4.923 -0.952 1.00 73.50 84 THR A C 1
ATOM 667 O O . THR A 1 84 ? -0.473 4.503 0.041 1.00 73.50 84 THR A O 1
ATOM 670 N N . GLN A 1 85 ? 0.129 6.226 -1.264 1.00 72.25 85 GLN A N 1
ATOM 671 C CA . GLN A 1 85 ? -0.518 7.257 -0.433 1.00 72.25 85 GLN A CA 1
ATOM 672 C C . GLN A 1 85 ? -2.023 7.015 -0.248 1.00 72.25 85 GLN A C 1
ATOM 674 O O . GLN A 1 85 ? -2.550 7.183 0.850 1.00 72.25 85 GLN A O 1
ATOM 679 N N . LYS A 1 86 ? -2.717 6.546 -1.292 1.00 69.44 86 LYS A N 1
ATOM 680 C CA . LYS A 1 86 ? -4.150 6.215 -1.206 1.00 69.44 86 LYS A CA 1
ATOM 681 C C . LYS A 1 86 ? -4.402 5.054 -0.239 1.00 69.44 86 LYS A C 1
ATOM 683 O O . LYS A 1 86 ? -5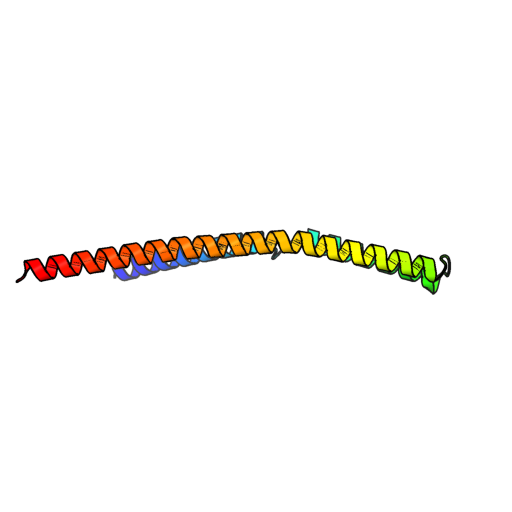.310 5.127 0.585 1.00 69.44 86 LYS A O 1
ATOM 688 N N . SER A 1 87 ? -3.563 4.017 -0.299 1.00 69.69 87 SER A N 1
ATOM 689 C CA . SER A 1 87 ? -3.638 2.874 0.621 1.00 69.69 87 SER A CA 1
ATOM 690 C C . SER A 1 87 ? -3.314 3.274 2.061 1.00 69.69 87 SER A C 1
ATOM 692 O O . SER A 1 87 ? -3.999 2.839 2.982 1.00 69.69 87 SER A O 1
ATOM 694 N N . MET A 1 88 ? -2.288 4.104 2.273 1.00 71.62 88 MET A N 1
ATOM 695 C CA . MET A 1 88 ? -1.921 4.594 3.608 1.00 71.62 88 MET A CA 1
ATOM 696 C C . MET A 1 88 ? -3.048 5.411 4.231 1.00 71.62 88 MET A C 1
ATOM 698 O O . MET A 1 88 ? -3.372 5.209 5.398 1.00 71.62 88 MET A O 1
ATOM 702 N N . HIS A 1 89 ? -3.685 6.289 3.453 1.00 72.50 89 HIS A N 1
ATOM 703 C CA . HIS A 1 89 ? -4.810 7.068 3.953 1.00 72.50 89 HIS A CA 1
ATOM 704 C C . HIS A 1 89 ? -5.954 6.154 4.392 1.00 72.50 89 HIS A C 1
ATOM 706 O O . HIS A 1 89 ? -6.509 6.333 5.471 1.00 72.50 89 HIS A O 1
ATOM 712 N N . PHE A 1 90 ? -6.253 5.116 3.614 1.00 71.88 90 PHE A N 1
ATOM 713 C CA . PHE A 1 90 ? -7.265 4.143 3.996 1.00 71.88 90 PHE A CA 1
ATOM 714 C C . PHE A 1 90 ? -6.919 3.374 5.281 1.00 71.88 90 PHE A C 1
ATOM 716 O O . PHE A 1 90 ? -7.757 3.262 6.174 1.00 71.88 90 PHE A O 1
ATOM 723 N N . GLN A 1 91 ? -5.679 2.894 5.410 1.00 73.00 91 GLN A N 1
ATOM 724 C CA . GLN A 1 91 ? -5.207 2.240 6.636 1.00 73.00 91 GLN A CA 1
ATOM 725 C C . GLN A 1 91 ? -5.318 3.171 7.852 1.00 73.00 91 GLN A C 1
ATOM 727 O O . GLN A 1 91 ? -5.754 2.738 8.917 1.00 73.00 91 GLN A O 1
ATOM 732 N N . PHE A 1 92 ? -4.999 4.457 7.677 1.00 76.25 92 PHE A N 1
ATOM 733 C CA . PHE A 1 92 ? -5.163 5.481 8.705 1.00 76.25 92 PHE A CA 1
ATOM 734 C C . PHE A 1 92 ? -6.632 5.655 9.122 1.00 76.25 92 PHE A C 1
ATOM 736 O O . PHE A 1 92 ? -6.931 5.666 10.314 1.00 76.25 92 PHE A O 1
ATOM 743 N N . TRP A 1 93 ? -7.563 5.723 8.164 1.00 75.56 93 TRP A N 1
ATOM 744 C CA . TRP A 1 93 ? -8.999 5.822 8.459 1.00 75.56 93 TRP A CA 1
ATOM 745 C C . TRP A 1 93 ? -9.523 4.616 9.244 1.00 75.56 93 TRP A C 1
ATOM 747 O O . TRP A 1 93 ? -10.289 4.795 10.193 1.00 75.56 93 TRP A O 1
ATOM 757 N N . ILE A 1 94 ? -9.087 3.401 8.894 1.00 78.94 94 ILE A N 1
ATOM 758 C CA . ILE A 1 94 ? -9.446 2.196 9.651 1.00 78.94 94 ILE A CA 1
ATOM 759 C C . ILE A 1 94 ? -8.933 2.303 11.086 1.00 78.94 94 ILE A C 1
ATOM 761 O O . ILE A 1 94 ? -9.712 2.114 12.020 1.00 78.94 94 ILE A O 1
ATOM 765 N N . LEU A 1 95 ? -7.655 2.632 11.275 1.00 79.75 95 LEU A N 1
ATOM 766 C CA . LEU A 1 95 ? -7.066 2.717 12.609 1.00 79.75 95 LEU A CA 1
ATOM 767 C C . LEU A 1 95 ? -7.787 3.754 13.479 1.00 79.75 95 LEU A C 1
ATOM 769 O O . LEU A 1 95 ? -8.168 3.440 14.602 1.00 79.75 95 LEU A O 1
ATOM 773 N N . ASN A 1 96 ? -8.072 4.934 12.922 1.00 77.44 96 ASN A N 1
ATOM 774 C CA . ASN A 1 96 ? -8.816 5.989 13.609 1.00 77.44 96 ASN A CA 1
ATOM 775 C C . ASN A 1 96 ? -10.235 5.536 14.001 1.00 77.44 96 ASN A C 1
ATOM 777 O O . ASN A 1 96 ? -10.708 5.817 15.100 1.00 77.44 96 ASN A O 1
ATOM 781 N N . SER A 1 97 ? -10.920 4.784 13.133 1.00 77.38 97 SER A N 1
ATOM 782 C CA . SER A 1 97 ? -12.247 4.239 13.453 1.00 77.38 97 SER A CA 1
ATOM 783 C C . SER A 1 97 ? -12.206 3.221 14.602 1.00 77.38 97 SER A C 1
ATOM 785 O O . SER A 1 97 ? -13.079 3.227 15.473 1.00 77.38 97 SER A O 1
ATOM 787 N N . ILE A 1 98 ? -11.166 2.380 14.642 1.00 82.25 98 ILE A N 1
ATOM 788 C CA . ILE A 1 98 ? -10.939 1.414 15.722 1.00 82.25 98 ILE A CA 1
ATOM 789 C C . ILE A 1 98 ? -10.618 2.154 17.022 1.00 82.25 98 ILE A C 1
ATOM 791 O O . ILE A 1 98 ? -11.190 1.827 18.060 1.00 82.25 98 ILE A O 1
ATOM 795 N N . GLU A 1 99 ? -9.761 3.172 16.966 1.00 82.69 99 GLU A N 1
ATOM 796 C CA . GLU A 1 99 ? -9.379 3.988 18.119 1.00 82.69 99 GLU A CA 1
ATOM 797 C C . GLU A 1 99 ? -10.591 4.677 18.762 1.00 82.69 99 GLU A C 1
ATOM 799 O O . GLU A 1 99 ? -10.786 4.584 19.976 1.00 82.69 99 GLU A O 1
ATOM 804 N N . ILE A 1 100 ? -11.466 5.291 17.957 1.00 82.62 100 ILE A N 1
ATOM 805 C CA . ILE A 1 100 ? -12.711 5.902 18.447 1.00 82.62 100 ILE A CA 1
ATOM 806 C C . ILE A 1 100 ? -13.588 4.853 19.141 1.00 82.62 100 ILE A C 1
ATOM 808 O O . ILE A 1 100 ? -14.064 5.083 20.254 1.00 82.62 100 ILE A O 1
ATOM 812 N N . ARG A 1 101 ? -13.768 3.679 18.526 1.00 84.06 101 ARG A N 1
ATOM 813 C CA . ARG A 1 101 ? -14.624 2.623 19.077 1.00 84.06 101 ARG A CA 1
ATOM 814 C C . ARG A 1 101 ? -14.068 2.033 20.374 1.00 84.06 101 ARG A C 1
ATOM 816 O O . ARG A 1 101 ? -14.839 1.772 21.294 1.00 84.06 101 ARG A O 1
ATOM 823 N N . ILE A 1 102 ? -12.751 1.864 20.480 1.00 86.69 102 ILE A N 1
ATOM 824 C CA . ILE A 1 102 ? -12.087 1.446 21.724 1.00 86.69 102 ILE A CA 1
ATOM 825 C C . ILE A 1 102 ? -12.296 2.498 22.820 1.00 86.69 102 ILE A C 1
ATOM 827 O O . ILE A 1 102 ? -12.678 2.147 23.934 1.00 86.69 102 ILE A O 1
ATOM 831 N N . ASN A 1 103 ? -12.138 3.783 22.500 1.00 91.62 103 ASN A N 1
ATOM 832 C CA . ASN A 1 103 ? -12.363 4.867 23.458 1.00 91.62 103 ASN A CA 1
ATOM 833 C C . ASN A 1 103 ? -13.813 4.927 23.961 1.00 91.62 103 ASN A C 1
ATOM 835 O O . ASN A 1 103 ? -14.065 5.222 25.131 1.00 91.62 103 ASN A O 1
ATOM 839 N N . GLU A 1 104 ? -14.792 4.651 23.102 1.00 89.25 104 GLU A N 1
ATOM 840 C CA . GLU A 1 104 ? -16.191 4.552 23.522 1.00 89.25 104 GLU A CA 1
ATOM 841 C C . GLU A 1 104 ? -16.443 3.360 24.448 1.00 89.25 104 GLU A C 1
ATOM 843 O O . GLU A 1 104 ? -17.198 3.486 25.416 1.00 89.25 104 GLU A O 1
ATOM 848 N N . LEU A 1 105 ? -15.815 2.215 24.171 1.00 90.19 105 LEU A N 1
ATOM 849 C CA . LEU A 1 105 ? -15.905 1.034 25.026 1.00 90.19 105 LEU A CA 1
ATOM 850 C C . LEU A 1 105 ? -15.286 1.292 26.405 1.00 90.19 105 LEU A C 1
ATOM 852 O O . LEU A 1 105 ? -15.935 0.983 27.402 1.00 90.19 105 LEU A O 1
ATOM 856 N N . ASP A 1 106 ? -14.122 1.943 26.478 1.00 91.62 106 ASP A N 1
ATOM 857 C CA . ASP A 1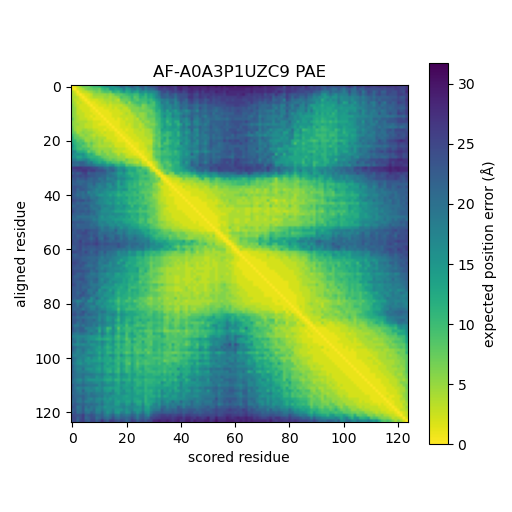 106 ? -13.488 2.335 27.748 1.00 91.62 106 ASP A CA 1
ATOM 858 C C . ASP A 1 106 ? -14.400 3.259 28.578 1.00 91.62 106 ASP A C 1
ATOM 860 O O . ASP A 1 106 ? -14.618 3.047 29.772 1.00 91.62 106 ASP A O 1
ATOM 864 N N . LYS A 1 107 ? -15.045 4.246 27.937 1.00 92.69 107 LYS A N 1
ATOM 865 C CA . LYS A 1 107 ? -16.024 5.120 28.611 1.00 92.69 107 LYS A CA 1
ATOM 866 C C . LYS A 1 107 ? -17.232 4.346 29.139 1.00 92.69 107 LYS A C 1
ATOM 868 O O . LYS A 1 107 ? -17.698 4.626 30.246 1.00 92.69 107 LYS A O 1
ATOM 873 N N . LYS A 1 108 ? -17.762 3.395 28.361 1.00 91.19 108 LYS A N 1
ATOM 874 C CA . LYS A 1 108 ? -18.878 2.537 28.792 1.00 91.19 108 LYS A CA 1
ATOM 875 C C . LYS A 1 108 ? -18.469 1.657 29.969 1.00 91.19 108 LYS A C 1
ATOM 877 O O . LYS A 1 108 ? -19.234 1.569 30.925 1.00 91.19 108 LYS A O 1
ATOM 882 N N . GLN A 1 109 ? -17.270 1.080 29.931 1.00 92.00 109 GLN A N 1
ATOM 883 C CA . GLN A 1 109 ? -16.731 0.270 31.019 1.00 92.00 109 GLN A CA 1
ATOM 884 C C . GLN A 1 109 ? -16.614 1.085 32.312 1.00 92.00 109 GLN A C 1
ATOM 886 O O . GLN A 1 109 ? -17.204 0.707 33.318 1.00 92.00 109 GLN A O 1
ATOM 891 N N . LYS A 1 110 ? -15.985 2.264 32.267 1.00 92.88 110 LYS A N 1
ATOM 892 C CA . LYS A 1 110 ? -15.879 3.158 33.436 1.00 92.88 110 LYS A CA 1
ATOM 893 C C . LYS A 1 110 ? -17.237 3.579 33.996 1.00 92.88 110 LYS A C 1
ATOM 895 O O . LYS A 1 110 ? -17.392 3.749 35.203 1.00 92.88 110 LYS A O 1
ATOM 900 N N . LYS A 1 111 ? -18.240 3.779 33.134 1.00 93.06 111 LYS A N 1
ATOM 901 C CA . LYS A 1 111 ? -19.606 4.093 33.576 1.00 93.06 111 LYS A CA 1
ATOM 902 C C . LYS A 1 111 ? -20.253 2.902 34.287 1.00 93.06 111 LYS A C 1
ATOM 904 O O . LYS A 1 111 ? -20.919 3.110 35.295 1.00 93.06 111 LYS A O 1
ATOM 909 N N . LEU A 1 112 ? -20.050 1.685 33.782 1.00 92.06 112 LEU A N 1
ATOM 910 C CA . LEU A 1 112 ? -20.529 0.461 34.427 1.00 92.06 112 LEU A CA 1
ATOM 911 C C . LEU A 1 112 ? -19.858 0.248 35.787 1.00 92.06 112 LEU A C 1
ATOM 913 O O . LEU A 1 112 ? -20.563 -0.006 36.755 1.00 92.06 112 LEU A O 1
ATOM 917 N N . GLU A 1 113 ? -18.538 0.429 35.878 1.00 92.44 113 GLU A N 1
ATOM 918 C CA . GLU A 1 113 ? -17.789 0.337 37.140 1.00 92.44 113 GLU A CA 1
ATOM 919 C C . GLU A 1 113 ? -18.346 1.306 38.193 1.00 92.44 113 GLU A C 1
ATOM 921 O O . GLU A 1 113 ? -18.676 0.885 39.298 1.00 92.44 113 GLU A O 1
ATOM 926 N N . LYS A 1 114 ? -18.585 2.575 37.827 1.00 92.06 114 LYS A N 1
ATOM 927 C CA . LYS A 1 114 ? -19.208 3.559 38.733 1.00 92.06 114 LYS A CA 1
ATOM 928 C C . LYS A 1 114 ? -20.617 3.172 39.178 1.00 92.06 114 LYS A C 1
ATOM 930 O O . LYS A 1 114 ? -20.956 3.335 40.344 1.00 92.06 114 LYS A O 1
ATOM 935 N N . MET A 1 115 ? -21.448 2.675 38.261 1.00 91.94 115 MET A N 1
ATOM 936 C CA . MET A 1 115 ? -22.806 2.240 38.602 1.00 91.94 115 MET A CA 1
ATOM 937 C C . MET A 1 115 ? -22.795 1.045 39.560 1.00 91.94 115 MET A C 1
ATOM 939 O O . MET A 1 115 ? -23.641 0.976 40.445 1.00 91.94 115 MET A O 1
ATOM 943 N N . ILE A 1 116 ? -21.851 0.114 39.396 1.00 91.56 116 ILE A N 1
ATOM 944 C CA . ILE A 1 116 ? -21.671 -1.020 40.311 1.00 91.56 116 ILE A CA 1
ATOM 945 C C . ILE A 1 116 ? -21.258 -0.514 41.698 1.00 91.56 116 ILE A C 1
ATOM 947 O O . ILE A 1 116 ? -21.879 -0.894 42.686 1.00 91.56 116 ILE A O 1
ATOM 951 N N . GLU A 1 117 ? -20.294 0.403 41.767 1.00 91.44 117 GLU A N 1
ATOM 952 C CA . GLU A 1 117 ? -19.802 0.978 43.024 1.00 91.44 117 GLU A CA 1
ATOM 953 C C . GLU A 1 117 ? -20.897 1.763 43.782 1.00 91.44 117 GLU A C 1
ATOM 955 O O . GLU A 1 117 ? -21.030 1.661 45.002 1.00 91.44 117 GLU A O 1
ATOM 960 N N . GLU A 1 118 ? -21.746 2.513 43.069 1.00 89.56 118 GLU A N 1
ATOM 961 C CA . GLU A 1 118 ? -22.914 3.195 43.650 1.00 89.56 118 GLU A CA 1
ATOM 962 C C . GLU A 1 118 ? -23.984 2.216 44.161 1.00 89.56 118 GLU A C 1
ATOM 964 O O . GLU A 1 118 ? -24.648 2.490 45.164 1.00 89.56 118 GLU A O 1
ATOM 969 N N . LEU A 1 119 ? -24.173 1.081 43.480 1.00 88.69 119 LEU A N 1
ATOM 970 C CA . LEU A 1 119 ? -25.103 0.035 43.908 1.00 88.69 119 LEU A CA 1
ATOM 971 C C . LEU A 1 119 ? -24.593 -0.720 45.141 1.00 88.69 119 LEU A C 1
ATOM 973 O O . LEU A 1 119 ? -25.407 -1.079 45.992 1.00 88.69 119 LEU A O 1
ATOM 977 N N . GLU A 1 120 ? -23.283 -0.942 45.257 1.00 82.69 120 GLU A N 1
ATOM 978 C CA . GLU A 1 120 ? -22.664 -1.525 46.455 1.00 82.69 120 GLU A CA 1
ATOM 979 C C . GLU A 1 120 ? -22.813 -0.593 47.663 1.00 82.69 120 GLU A C 1
ATOM 981 O O . GLU A 1 120 ? -23.321 -1.025 48.695 1.00 82.69 120 GLU A O 1
ATOM 986 N N . LYS A 1 121 ? -22.528 0.708 47.507 1.00 80.75 121 LYS A N 1
ATOM 987 C CA . LYS A 1 121 ? -22.709 1.708 48.580 1.00 80.75 121 LYS A CA 1
ATOM 988 C C . LYS A 1 121 ? -24.155 1.904 49.037 1.00 80.75 121 LYS A C 1
ATOM 990 O O . LYS A 1 121 ? -24.376 2.430 50.117 1.00 80.75 121 LYS A O 1
ATOM 995 N N . LYS A 1 122 ? -25.146 1.544 48.215 1.00 73.19 122 LYS A N 1
ATOM 996 C CA . LYS A 1 122 ? -26.574 1.584 48.586 1.00 73.19 122 LYS A CA 1
ATOM 997 C C . LYS A 1 122 ? -27.052 0.339 49.339 1.00 73.19 122 LYS A C 1
ATOM 999 O O . LYS A 1 122 ? -28.193 0.337 49.800 1.00 73.19 122 LYS A O 1
ATOM 1004 N N . LYS A 1 123 ? -26.256 -0.736 49.363 1.00 66.19 123 LYS A N 1
ATOM 1005 C CA . LYS A 1 123 ? -26.573 -1.981 50.078 1.00 66.19 123 LYS A CA 1
ATOM 1006 C C . LYS A 1 123 ? -25.991 -2.029 51.493 1.00 66.19 123 LYS A C 1
ATOM 1008 O O . LYS A 1 123 ? -26.498 -2.824 52.283 1.00 66.19 123 LYS A O 1
ATOM 1013 N N . GLU A 1 124 ? -24.960 -1.234 51.776 1.00 51.91 124 GLU A N 1
ATOM 1014 C CA . GLU A 1 124 ? -24.499 -0.907 53.138 1.00 51.91 124 GLU A CA 1
ATOM 1015 C C . GLU A 1 124 ? -25.393 0.160 53.785 1.00 51.91 124 GLU A C 1
ATOM 1017 O O . GLU A 1 124 ? -25.627 0.047 55.009 1.00 51.91 124 GLU A O 1
#

Sequence (124 aa):
MLMKNQLKEELNDFLKEKEELREVIGKIGGNNNSQAKLITTLFVGIVLVIFVTGIILKQLSPATTLLLLILILSFKIIWMQQQTQKSMHFQFWILNSIEIRINELDKKQKKLEKMIEELEKKKE

Secondary structure (DSSP, 8-state):
-HHHHHHHHHHHHHHHHHHHHHHHHHHHTTTT-HHHHHHHHHHHHHHHHHHIIIIIS--S-HHHHHHHHHHHHHHHHHHHHHHHHHHHHHHHHHHHHHHHHHHHHHHHHHHHHHHHHHHHHTT-

pLDDT: mean 79.3, std 10.31, range [51.91, 93.06]